Protein AF-A0ABD1CYA6-F1 (afdb_monomer)

Organism: Culex pipiens pipiens (NCBI:txid38569)

Solvent-accessible surface area (backbone atoms only — not comparable to full-atom values): 9537 Å² total; per-residue (Å²): 143,75,78,75,59,62,56,55,54,50,51,52,52,47,50,54,57,50,69,59,64,64,79,66,49,68,67,55,53,37,52,52,47,32,70,71,53,73,86,45,48,70,68,59,40,47,50,38,22,60,78,36,78,65,32,61,68,56,18,52,50,54,49,51,54,56,54,57,48,51,43,67,40,39,39,80,74,45,80,65,34,78,67,70,96,54,86,77,59,59,67,36,78,49,56,49,28,35,36,36,29,26,74,22,73,34,62,42,58,66,28,27,39,30,38,82,86,77,71,52,75,47,76,51,75,72,38,47,54,71,37,73,49,77,50,74,47,85,47,66,40,55,82,66,91,74,94,80,86,88,56,73,46,38,25,42,63,87,67,50,74,39,55,117

Radius of gyration: 26.65 Å; Cα contacts (8 Å, |Δi|>4): 246; chains: 1; bounding box: 43×35×91 Å

Nearest PDB structures (foldseek):
  6vhi-assembly1_A  TM=9.064E-01  e=5.332E-08  Homo sapiens
  7vqo-assembly1_A  TM=8.206E-01  e=7.414E-04  Thermochaetoides thermophila DSM 1495
  2m8x-assembly1_A  TM=6.040E-01  e=8.814E-03  Pyrococcus furiosus
  3idu-assembly2_B  TM=6.197E-01  e=2.460E-02  Pyrococcus furiosus
  3idu-assembly1_A  TM=6.151E-01  e=2.776E-02  Pyrococcus furiosus

Sequence (164 aa):
MEDNQMDSEMDTNFLNQFSSMVTTDKDDLIKQFQTIGENLNYSTATFFLDMSNWNLQTAVGCYFDFMVSRLPSMKFLNDLTVGKDEKVTPNTAFKLSWLLQNDGESVWHGTYLRNETDDRKYYLPSLSPNDTTIVTVDLISPPTNGPFVSKWSLYTATGSQFGG

pLDDT: mean 84.82, std 14.17, range [43.5, 96.75]

Secondary structure (DSSP, 8-state):
--SSSHHHHHHHHHHHHHHT-S---HHHHHHHHHHHSSS--HHHHHHHHHHTTT-HHHHHHHHHHHHHHTS---EEEEE--TTTTSPPPTT-EEEEEEEEE--SSSPB-S-EEEETTT--EEEPPPB-TT-EEEEEEEEE--SS-S-----EEEE-TTS-EE--

Foldseek 3Di:
DPPPPVVVVVVVVVVLVCVCPVPPPLVNLLVVLCVVLPNDDSVLSNVLCVVVVNDSVSSSVVSVVVVVLQPWAKDWDDWPFDQPPHDDAAFDKGKTKTKMFGQGQHWADQKWKAWPPPRDTHTDDTHHHGGIDMDMDIDTHHNDDDDDDIDMFMAGNVGHTYYD

InterPro domains:
  IPR009060 UBA-like superfamily [SSF46934] (24-65)
  IPR013783 Immunoglobulin-like fold [G3DSA:2.60.40.10] (67-164)
  IPR032350 Nbr1, FW domain [PF16158] (81-163)
  IPR032350 Nbr1, FW domain [cd14947] (72-163)
  IPR039517 C6orf106, UBA-like domain [cd14349] (25-65)

Structure (mmCIF, N/CA/C/O backbone):
data_AF-A0ABD1CYA6-F1
#
_entry.id   AF-A0ABD1CYA6-F1
#
loop_
_atom_site.group_PDB
_atom_site.id
_atom_site.type_symbol
_atom_site.label_atom_id
_atom_site.label_alt_id
_atom_site.label_comp_id
_atom_site.label_asym_id
_atom_site.label_entity_id
_atom_site.label_seq_id
_atom_site.pdbx_PDB_ins_code
_atom_site.Cartn_x
_atom_site.Cartn_y
_atom_site.Cartn_z
_atom_site.occupancy
_atom_site.B_iso_or_equiv
_atom_site.auth_seq_id
_atom_site.auth_comp_id
_atom_site.auth_asym_id
_atom_site.auth_atom_id
_atom_site.pdbx_PDB_model_num
ATOM 1 N N . MET A 1 1 ? -1.145 23.636 -58.593 1.00 43.50 1 MET A N 1
ATOM 2 C CA . MET A 1 1 ? -0.400 24.142 -57.418 1.00 43.50 1 MET A CA 1
ATOM 3 C C . MET A 1 1 ? -0.224 22.936 -56.510 1.00 43.50 1 MET A C 1
ATOM 5 O O . MET A 1 1 ? -1.005 22.781 -55.590 1.00 43.50 1 MET A O 1
ATOM 9 N N . GLU A 1 2 ? 0.688 22.023 -56.847 1.00 46.72 2 GLU A N 1
ATOM 10 C CA . GLU A 1 2 ? 0.770 20.694 -56.200 1.00 46.72 2 GLU A CA 1
ATOM 11 C C . GLU A 1 2 ? 2.210 20.223 -55.931 1.00 46.72 2 GLU A C 1
ATOM 13 O O . GLU A 1 2 ? 2.400 19.128 -55.421 1.00 46.72 2 GLU A O 1
ATOM 18 N N . ASP A 1 3 ? 3.224 21.061 -56.177 1.00 46.25 3 ASP A N 1
ATOM 19 C CA . ASP A 1 3 ? 4.635 20.661 -56.020 1.00 46.25 3 ASP A CA 1
ATOM 20 C C . ASP A 1 3 ? 5.243 20.966 -54.639 1.00 46.25 3 ASP A C 1
ATOM 22 O O . ASP A 1 3 ? 6.367 20.568 -54.368 1.00 46.25 3 ASP A O 1
ATOM 26 N N . ASN A 1 4 ? 4.521 21.636 -53.731 1.00 52.50 4 ASN A N 1
ATOM 27 C CA . ASN A 1 4 ? 5.091 22.095 -52.450 1.00 52.50 4 ASN A CA 1
ATOM 28 C C . ASN A 1 4 ? 4.737 21.222 -51.231 1.00 52.50 4 ASN A C 1
ATOM 30 O O . ASN A 1 4 ? 5.127 21.557 -50.116 1.00 52.50 4 ASN A O 1
ATOM 34 N N . GLN A 1 5 ? 3.965 20.145 -51.417 1.00 51.12 5 GLN A N 1
ATOM 35 C CA . GLN A 1 5 ? 3.500 19.286 -50.317 1.00 51.12 5 GLN A CA 1
ATOM 36 C C . GLN A 1 5 ? 4.315 17.985 -50.215 1.00 51.12 5 GLN A C 1
ATOM 38 O O . GLN A 1 5 ? 4.608 17.537 -49.107 1.00 51.12 5 GLN A O 1
ATOM 43 N N . MET A 1 6 ? 4.786 17.449 -51.349 1.00 51.69 6 MET A N 1
ATOM 44 C CA . MET A 1 6 ? 5.659 16.267 -51.367 1.00 51.69 6 MET A CA 1
ATOM 45 C C . MET A 1 6 ? 7.050 16.553 -50.788 1.00 51.69 6 MET A C 1
ATOM 47 O O . MET A 1 6 ? 7.592 15.697 -50.099 1.00 51.69 6 MET A O 1
ATOM 51 N N . ASP A 1 7 ? 7.592 17.757 -50.996 1.00 53.16 7 ASP A N 1
ATOM 52 C CA . ASP A 1 7 ? 8.918 18.143 -50.484 1.00 53.16 7 ASP A CA 1
ATOM 53 C C . ASP A 1 7 ? 8.926 18.205 -48.945 1.00 53.16 7 ASP A C 1
ATOM 55 O O . ASP A 1 7 ? 9.807 17.652 -48.294 1.00 53.16 7 ASP A O 1
ATOM 59 N N . SER A 1 8 ? 7.864 18.753 -48.337 1.00 56.53 8 SER A N 1
ATOM 60 C CA . SER A 1 8 ? 7.746 18.827 -46.874 1.00 56.53 8 SER A CA 1
ATOM 61 C C . SER A 1 8 ? 7.567 17.465 -46.196 1.00 56.53 8 SER A C 1
ATOM 63 O O . SER A 1 8 ? 8.094 17.241 -45.104 1.00 56.53 8 SER A O 1
ATOM 65 N N . GLU A 1 9 ? 6.848 16.532 -46.827 1.00 54.28 9 GLU A N 1
ATOM 66 C CA . GLU A 1 9 ? 6.674 15.171 -46.305 1.00 54.28 9 GLU A CA 1
ATOM 67 C C . GLU A 1 9 ? 7.952 14.340 -46.465 1.00 54.28 9 GLU A C 1
ATOM 69 O O . GLU A 1 9 ? 8.288 13.539 -45.587 1.00 54.28 9 GLU A O 1
ATOM 74 N N . MET A 1 10 ? 8.694 14.553 -47.554 1.00 56.41 10 MET A N 1
ATOM 75 C CA . MET A 1 10 ? 9.967 13.884 -47.802 1.00 56.41 10 MET A CA 1
ATOM 76 C C . MET A 1 10 ? 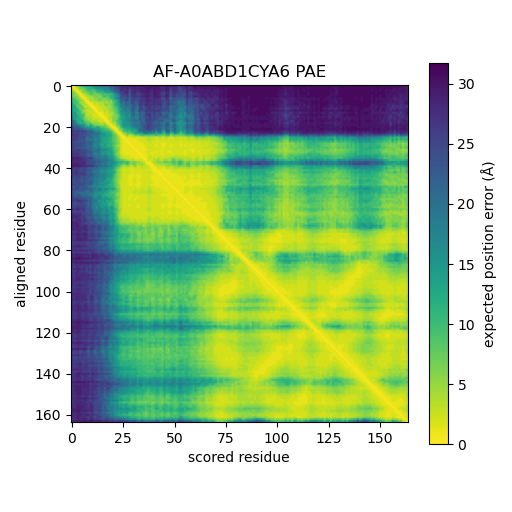11.044 14.388 -46.841 1.00 56.41 10 MET A C 1
ATOM 78 O O . MET A 1 10 ? 11.705 13.561 -46.218 1.00 56.41 10 MET A O 1
ATOM 82 N N . ASP A 1 11 ? 11.127 15.700 -46.608 1.00 57.41 11 ASP A N 1
ATOM 83 C CA . ASP A 1 11 ? 12.031 16.316 -45.631 1.00 57.41 11 ASP A CA 1
ATOM 84 C C . ASP A 1 11 ? 11.704 15.910 -44.192 1.00 57.41 11 ASP A C 1
ATOM 86 O O . ASP A 1 11 ? 12.610 15.636 -43.409 1.00 57.41 11 ASP A O 1
ATOM 90 N N . THR A 1 12 ? 10.421 15.790 -43.836 1.00 58.00 12 THR A N 1
ATOM 91 C CA . THR A 1 12 ? 10.014 15.320 -42.500 1.00 58.00 12 THR A CA 1
ATOM 92 C C . THR A 1 12 ? 10.372 13.844 -42.297 1.00 58.00 12 THR A C 1
ATOM 94 O O . THR A 1 12 ? 10.866 13.463 -41.236 1.00 58.00 12 THR A O 1
ATOM 97 N N . ASN A 1 13 ? 10.195 13.004 -43.321 1.00 59.50 13 ASN A N 1
ATOM 98 C CA . ASN A 1 13 ? 10.618 11.602 -43.288 1.00 59.50 13 ASN A CA 1
ATOM 99 C C . ASN A 1 13 ? 12.146 11.450 -43.276 1.00 59.50 13 ASN A C 1
ATOM 101 O O . ASN A 1 13 ? 12.663 10.579 -42.578 1.00 59.50 13 ASN A O 1
ATOM 105 N N . PHE A 1 14 ? 12.878 12.308 -43.988 1.00 55.47 14 PHE A N 1
ATOM 106 C CA . PHE A 1 14 ? 14.340 12.335 -43.977 1.00 55.47 14 PHE A CA 1
ATOM 107 C C . PHE A 1 14 ? 14.880 12.821 -42.631 1.00 55.47 14 PHE A C 1
ATOM 109 O O . PHE A 1 14 ? 15.777 12.201 -42.072 1.00 55.47 14 PHE A O 1
ATOM 116 N N . LEU A 1 15 ? 14.300 13.872 -42.050 1.00 60.06 15 LEU A N 1
ATOM 117 C CA . LEU A 1 15 ? 14.649 14.362 -40.716 1.00 60.06 15 LEU A CA 1
ATOM 118 C C . LEU A 1 15 ? 14.306 13.343 -39.624 1.00 60.06 15 LEU A C 1
ATOM 120 O O . LEU A 1 15 ? 15.064 13.231 -38.669 1.00 60.06 15 LEU A O 1
ATOM 124 N N . ASN A 1 16 ? 13.246 12.543 -39.785 1.00 58.78 16 ASN A N 1
ATOM 125 C CA . ASN A 1 16 ? 12.971 11.391 -38.918 1.00 58.78 16 ASN A CA 1
ATOM 126 C C . ASN A 1 16 ? 13.962 10.227 -39.129 1.00 58.78 16 ASN A C 1
ATOM 128 O O . ASN A 1 16 ? 14.289 9.520 -38.181 1.00 58.78 16 ASN A O 1
ATOM 132 N N . GLN A 1 17 ? 14.496 10.038 -40.340 1.00 53.97 17 GLN A N 1
ATOM 133 C CA . GLN A 1 17 ? 15.599 9.095 -40.585 1.00 53.97 17 GLN A CA 1
ATOM 134 C C . GLN A 1 17 ? 16.940 9.606 -40.028 1.00 53.97 17 GLN A C 1
ATOM 136 O O . GLN A 1 17 ? 17.768 8.818 -39.570 1.00 53.97 17 GLN A O 1
ATOM 141 N N . PHE A 1 18 ? 17.161 10.919 -40.006 1.00 45.25 18 PHE A N 1
ATOM 142 C CA . PHE A 1 18 ? 18.353 11.530 -39.417 1.00 45.25 18 PHE A CA 1
ATOM 143 C C . PHE A 1 18 ? 18.235 11.749 -37.903 1.00 45.25 18 PHE A C 1
ATOM 145 O O . PHE A 1 18 ? 19.254 11.741 -37.218 1.00 45.25 18 PHE A O 1
ATOM 152 N N . SER A 1 19 ? 17.029 11.838 -37.336 1.00 51.75 19 SER A N 1
ATOM 153 C CA . SER A 1 19 ? 16.829 11.777 -35.882 1.00 51.75 19 SER A CA 1
ATOM 154 C C . SER A 1 19 ? 17.149 10.383 -35.328 1.00 51.75 19 SER A C 1
ATOM 156 O O . SER A 1 19 ? 17.570 10.270 -34.179 1.00 51.75 19 SER A O 1
ATOM 158 N N . SER A 1 20 ? 17.094 9.341 -36.171 1.00 51.97 20 SER A N 1
ATOM 159 C CA . SER A 1 20 ? 17.695 8.027 -35.899 1.00 51.97 20 SER A CA 1
ATOM 160 C C . SER A 1 20 ? 19.210 7.927 -36.169 1.00 51.97 20 SER A C 1
ATOM 162 O O . SER A 1 20 ? 19.797 6.875 -35.929 1.00 51.97 20 SER A O 1
ATOM 164 N N . MET A 1 21 ? 19.874 9.006 -36.614 1.00 45.59 21 MET A N 1
ATOM 165 C CA . MET A 1 21 ? 21.336 9.094 -36.799 1.00 45.59 21 MET A CA 1
ATOM 166 C C . MET A 1 21 ? 22.057 9.801 -35.641 1.00 45.59 21 MET A C 1
ATOM 168 O O . MET A 1 21 ? 23.054 10.495 -35.823 1.00 45.59 21 MET A O 1
ATOM 172 N N . VAL A 1 22 ? 21.634 9.525 -34.414 1.00 53.59 22 VAL A N 1
ATOM 173 C CA . VAL A 1 22 ? 22.619 9.205 -33.382 1.00 53.59 22 VAL A CA 1
ATOM 174 C C . VAL A 1 22 ? 22.573 7.691 -33.297 1.00 53.59 22 VAL A C 1
ATOM 176 O O . VAL A 1 22 ? 21.666 7.138 -32.687 1.00 53.59 22 VAL A O 1
ATOM 179 N N . THR A 1 23 ? 23.494 6.998 -33.969 1.00 51.16 23 THR A N 1
ATOM 180 C CA . THR A 1 23 ? 23.618 5.540 -33.856 1.00 51.16 23 THR A CA 1
ATOM 181 C C . THR A 1 23 ? 24.181 5.202 -32.478 1.00 51.16 23 THR A C 1
ATOM 183 O O . THR A 1 23 ? 25.301 4.712 -32.347 1.00 51.16 23 THR A O 1
ATOM 186 N N . THR A 1 24 ? 23.448 5.524 -31.415 1.00 59.19 24 THR A N 1
ATOM 187 C CA . THR A 1 24 ? 23.585 4.746 -30.199 1.00 59.19 24 THR A CA 1
ATOM 188 C C . THR A 1 24 ? 23.033 3.387 -30.569 1.00 59.19 24 THR A C 1
ATOM 190 O O . THR A 1 24 ? 21.865 3.273 -30.945 1.00 59.19 24 THR A O 1
ATOM 193 N N . ASP A 1 25 ? 23.916 2.395 -30.589 1.00 81.88 25 ASP A N 1
ATOM 194 C CA . ASP A 1 25 ? 23.535 1.022 -30.859 1.00 81.88 25 ASP A CA 1
ATOM 195 C C . ASP A 1 25 ? 22.314 0.696 -29.989 1.00 81.88 25 ASP A C 1
ATOM 197 O O . ASP A 1 25 ? 22.293 0.979 -28.786 1.00 81.88 25 ASP A O 1
ATOM 201 N N . LYS A 1 26 ? 21.258 0.175 -30.614 1.00 86.69 26 LYS A N 1
ATOM 202 C CA . LYS A 1 26 ? 20.037 -0.223 -29.915 1.00 86.69 26 LYS A CA 1
ATOM 203 C C . LYS A 1 26 ? 20.370 -1.180 -28.771 1.00 86.69 26 LYS A C 1
ATOM 205 O O . LYS A 1 26 ? 19.802 -1.057 -27.688 1.00 86.69 26 LYS A O 1
ATOM 210 N N . ASP A 1 27 ? 21.355 -2.050 -28.972 1.00 88.12 27 ASP A N 1
ATOM 211 C CA . ASP A 1 27 ? 21.866 -2.937 -27.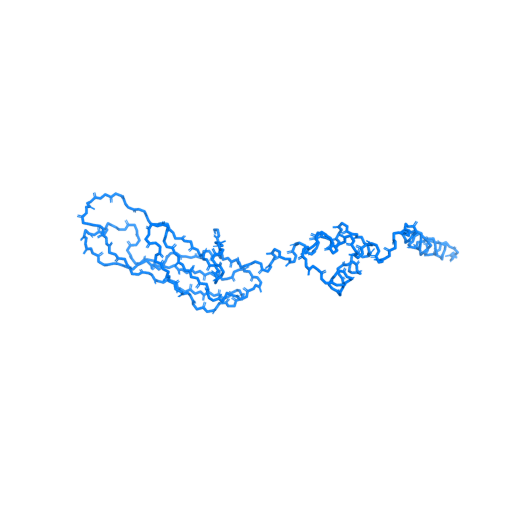938 1.00 88.12 27 ASP A CA 1
ATOM 212 C C . ASP A 1 27 ? 22.592 -2.175 -26.822 1.00 88.12 27 ASP A C 1
ATOM 214 O O . ASP A 1 27 ? 22.496 -2.560 -25.658 1.00 88.12 27 ASP A O 1
ATOM 218 N N . ASP A 1 28 ? 23.272 -1.068 -27.120 1.00 89.81 28 ASP A N 1
ATOM 219 C CA . ASP A 1 28 ? 23.899 -0.226 -26.097 1.00 89.81 28 ASP A CA 1
ATOM 220 C C . ASP A 1 28 ? 22.874 0.585 -25.295 1.00 89.81 28 ASP A C 1
ATOM 222 O O . ASP A 1 28 ? 23.039 0.730 -24.083 1.00 89.81 28 ASP A O 1
ATOM 226 N N . LEU A 1 29 ? 21.790 1.058 -25.918 1.00 91.06 29 LEU A N 1
ATOM 227 C CA . LEU A 1 29 ? 20.664 1.677 -25.206 1.00 91.06 29 LEU A CA 1
ATOM 228 C C . LEU A 1 29 ? 19.982 0.676 -24.272 1.00 91.06 29 LEU A C 1
ATOM 230 O O . LEU A 1 29 ? 19.702 1.001 -23.118 1.00 91.06 29 LEU A O 1
ATOM 234 N N . ILE A 1 30 ? 19.765 -0.554 -24.743 1.00 92.38 30 ILE A N 1
ATOM 2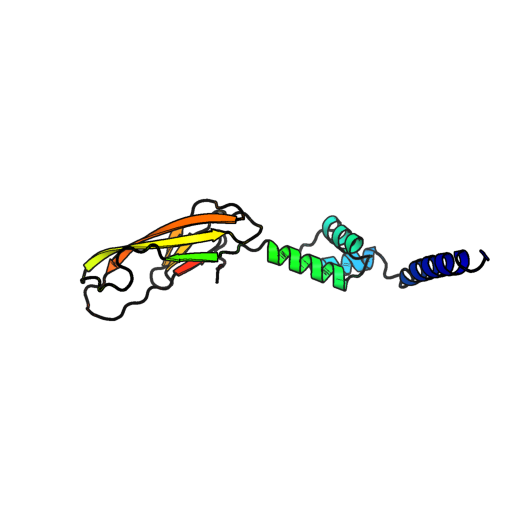35 C CA . ILE A 1 30 ? 19.202 -1.630 -23.926 1.00 92.38 30 ILE A CA 1
ATOM 236 C C . ILE A 1 30 ? 20.122 -1.922 -22.738 1.00 92.38 30 ILE A C 1
ATOM 238 O O . ILE A 1 30 ? 19.651 -1.904 -21.604 1.00 92.38 30 ILE A O 1
ATOM 242 N N . LYS A 1 31 ? 21.432 -2.105 -22.950 1.00 90.88 31 LYS A N 1
ATOM 243 C CA . LYS A 1 31 ? 22.393 -2.338 -21.853 1.00 90.88 31 LYS A CA 1
ATOM 244 C C . LYS A 1 31 ? 22.402 -1.197 -20.837 1.00 90.88 31 LYS A C 1
ATOM 246 O O . LYS A 1 31 ? 22.419 -1.455 -19.631 1.00 90.88 31 LYS A O 1
ATOM 251 N N . GLN A 1 32 ? 22.384 0.055 -21.297 1.00 91.12 32 GLN A N 1
ATOM 252 C CA . GLN A 1 32 ? 22.316 1.219 -20.411 1.00 91.12 32 GLN A CA 1
ATOM 253 C C . GLN A 1 32 ? 21.032 1.207 -19.585 1.00 91.12 32 GLN A C 1
ATOM 255 O O . GLN A 1 32 ? 21.083 1.355 -18.367 1.00 91.12 32 GLN A O 1
ATOM 260 N N . PHE A 1 33 ? 19.891 0.944 -20.216 1.00 93.38 33 PHE A N 1
ATOM 261 C CA . PHE A 1 33 ? 18.622 0.855 -19.510 1.00 93.38 33 PHE A CA 1
ATOM 262 C C . PHE A 1 33 ? 18.616 -0.285 -18.485 1.00 93.38 33 PHE A C 1
ATOM 264 O O . PHE A 1 33 ? 18.237 -0.089 -17.334 1.00 93.38 33 PHE A O 1
ATOM 271 N N . GLN A 1 34 ? 19.107 -1.466 -18.858 1.00 92.44 34 GLN A N 1
ATOM 272 C CA . GLN A 1 34 ? 19.202 -2.607 -17.949 1.00 92.44 34 GLN A CA 1
ATOM 273 C C . GLN A 1 34 ? 20.119 -2.338 -16.752 1.00 92.44 34 GLN A C 1
ATOM 275 O O . GLN A 1 34 ? 19.851 -2.831 -15.659 1.00 92.44 34 GLN A O 1
ATOM 280 N N . THR A 1 35 ? 21.164 -1.527 -16.947 1.00 89.31 35 THR A N 1
ATOM 281 C CA . THR A 1 35 ? 22.050 -1.072 -15.866 1.00 89.31 35 THR A CA 1
ATOM 282 C C . THR A 1 35 ? 21.318 -0.147 -14.889 1.00 89.31 35 THR A C 1
ATOM 284 O O . THR A 1 35 ? 21.577 -0.201 -13.692 1.00 89.31 35 THR A O 1
ATOM 287 N N . ILE A 1 36 ? 20.385 0.677 -15.378 1.00 88.31 36 ILE A N 1
ATOM 288 C CA . ILE A 1 36 ? 19.602 1.618 -14.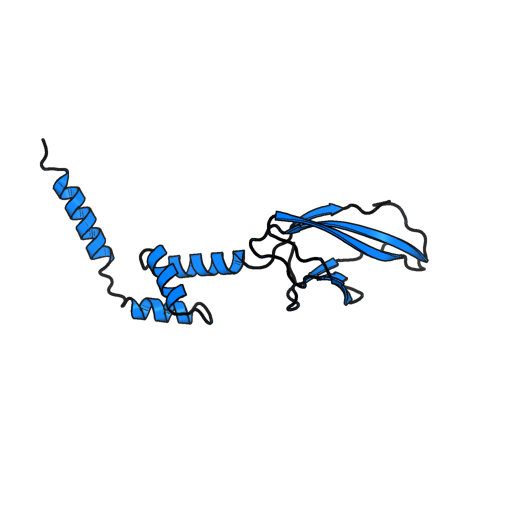561 1.00 88.31 36 ILE A CA 1
ATOM 289 C C . ILE A 1 36 ? 18.422 0.927 -13.854 1.00 88.31 36 ILE A C 1
ATOM 291 O O . ILE A 1 36 ? 18.120 1.241 -12.708 1.00 88.31 36 ILE A O 1
ATOM 295 N N . GLY A 1 37 ? 17.729 0.003 -14.524 1.00 80.62 37 GLY A N 1
ATOM 296 C CA . GLY A 1 37 ? 16.424 -0.517 -14.099 1.00 80.62 37 GLY A CA 1
ATOM 297 C C . GLY A 1 37 ? 16.423 -1.698 -13.118 1.00 80.62 37 GLY A C 1
ATOM 298 O O . GLY A 1 37 ? 15.382 -2.340 -13.023 1.00 80.62 37 GLY A O 1
ATOM 299 N N . GLU A 1 38 ? 17.551 -2.011 -12.462 1.00 73.19 38 GLU A N 1
ATOM 300 C CA . GLU A 1 38 ? 17.764 -3.106 -11.483 1.00 73.19 38 GLU A CA 1
ATOM 301 C C . GLU A 1 38 ? 16.944 -4.396 -11.739 1.00 73.19 38 GLU A C 1
ATOM 303 O O . GLU A 1 38 ? 15.813 -4.546 -11.285 1.00 73.19 38 GLU A O 1
ATOM 308 N N . ASN A 1 39 ? 17.546 -5.395 -12.403 1.00 72.56 39 ASN A N 1
ATOM 309 C CA . ASN A 1 39 ? 16.899 -6.649 -12.860 1.00 72.56 39 ASN A CA 1
ATOM 310 C C . ASN A 1 39 ? 15.911 -6.490 -14.032 1.00 72.56 39 ASN A C 1
ATOM 312 O O . ASN A 1 39 ? 15.102 -7.382 -14.305 1.00 72.56 39 ASN A O 1
ATOM 316 N N . LEU A 1 40 ? 16.009 -5.390 -14.778 1.00 88.12 40 LEU A N 1
ATOM 317 C CA . LEU A 1 40 ? 15.262 -5.194 -16.014 1.00 88.12 40 LEU A CA 1
ATOM 318 C C . LEU A 1 40 ? 15.714 -6.194 -17.096 1.00 88.12 40 LEU A C 1
ATOM 320 O O . LEU A 1 40 ? 16.867 -6.210 -17.536 1.00 88.12 40 LEU A O 1
ATOM 324 N N . ASN A 1 41 ? 14.795 -7.043 -17.552 1.00 92.62 41 ASN A N 1
ATOM 325 C CA . ASN A 1 41 ? 15.076 -8.010 -18.612 1.00 92.62 41 ASN A CA 1
ATOM 326 C C . ASN A 1 41 ? 15.076 -7.348 -20.006 1.00 92.62 41 ASN A C 1
ATOM 328 O O . ASN A 1 41 ? 14.505 -6.274 -20.203 1.00 92.62 41 ASN A O 1
ATOM 332 N N . TYR A 1 42 ? 15.687 -8.027 -20.983 1.00 92.88 42 TYR A N 1
ATOM 333 C CA . TYR A 1 42 ? 15.847 -7.517 -22.351 1.00 92.88 42 TYR A CA 1
ATOM 334 C C . TYR A 1 42 ? 14.506 -7.165 -23.008 1.00 92.88 42 TYR A C 1
ATOM 336 O O . TYR A 1 42 ? 14.379 -6.111 -23.627 1.00 92.88 42 TYR A O 1
ATOM 344 N N . SER A 1 43 ? 13.486 -8.014 -22.844 1.00 93.94 43 SER A N 1
ATOM 345 C CA . SER A 1 43 ? 12.164 -7.783 -23.436 1.00 93.94 43 SER A CA 1
ATOM 346 C C . SER A 1 43 ? 11.478 -6.536 -22.881 1.00 93.94 43 SER A C 1
ATOM 348 O O . SER A 1 43 ? 10.931 -5.755 -23.651 1.00 93.94 43 SER A O 1
ATOM 350 N N . THR A 1 44 ? 11.538 -6.308 -21.569 1.00 93.12 44 THR A N 1
ATOM 351 C CA . THR A 1 44 ? 10.945 -5.128 -20.933 1.00 93.12 44 THR A CA 1
ATOM 352 C C . THR A 1 44 ? 11.723 -3.866 -21.305 1.00 93.12 44 THR A C 1
ATOM 354 O O . THR A 1 44 ? 11.102 -2.878 -21.683 1.00 93.12 44 THR A O 1
ATOM 357 N N . ALA A 1 45 ? 13.062 -3.902 -21.297 1.00 93.81 45 ALA A N 1
ATOM 358 C CA . ALA A 1 45 ? 13.888 -2.780 -21.753 1.00 93.81 45 ALA A CA 1
ATOM 359 C C . ALA A 1 45 ? 13.574 -2.390 -23.206 1.00 93.81 45 ALA A C 1
ATOM 361 O O . ALA A 1 45 ? 13.331 -1.221 -23.498 1.00 93.81 45 ALA A O 1
ATOM 362 N N . THR A 1 46 ? 13.519 -3.382 -24.099 1.00 94.69 46 THR A N 1
ATOM 363 C CA . THR A 1 46 ? 13.212 -3.171 -25.519 1.00 94.69 46 THR A CA 1
ATOM 364 C C . THR A 1 46 ? 11.808 -2.605 -25.700 1.00 94.69 46 THR A C 1
ATOM 366 O O . THR A 1 46 ? 11.637 -1.657 -26.453 1.00 94.69 46 THR A O 1
ATOM 369 N N . PHE A 1 47 ? 10.816 -3.130 -24.977 1.00 94.94 47 PHE A N 1
ATOM 370 C CA . PHE A 1 47 ? 9.432 -2.660 -25.036 1.00 94.94 47 PHE A CA 1
ATOM 371 C C . PHE A 1 47 ? 9.297 -1.174 -24.677 1.00 94.94 47 PHE A C 1
ATOM 373 O O . PHE A 1 47 ? 8.715 -0.407 -25.441 1.00 94.94 47 PHE A O 1
ATOM 380 N N . PHE A 1 48 ? 9.868 -0.746 -23.547 1.00 94.44 48 PHE A N 1
ATOM 381 C CA . PHE A 1 48 ? 9.791 0.656 -23.125 1.00 94.44 48 PHE A CA 1
ATOM 382 C C . PHE A 1 48 ? 10.610 1.585 -24.031 1.00 94.44 48 PHE A C 1
ATOM 384 O O . PHE A 1 48 ? 10.189 2.718 -24.268 1.00 94.44 48 PHE A O 1
ATOM 391 N N . LEU A 1 49 ? 11.747 1.121 -24.566 1.00 93.94 49 LEU A N 1
ATOM 392 C CA . LEU A 1 49 ? 12.517 1.869 -25.565 1.00 93.94 49 LEU A CA 1
ATOM 393 C C . LEU A 1 49 ? 11.729 2.031 -26.863 1.00 93.94 49 LEU A C 1
ATOM 395 O O . LEU A 1 49 ? 11.662 3.140 -27.379 1.00 93.94 49 LEU A O 1
ATOM 399 N N . ASP A 1 50 ? 11.087 0.976 -27.355 1.00 94.56 50 ASP A N 1
ATOM 400 C CA . ASP A 1 50 ? 10.283 1.018 -28.575 1.00 94.56 50 ASP A CA 1
ATOM 401 C C . ASP A 1 50 ? 9.091 1.977 -28.436 1.00 94.56 50 ASP A C 1
ATOM 403 O O . ASP A 1 50 ? 8.914 2.862 -29.272 1.00 94.56 50 ASP A O 1
ATOM 407 N N . MET A 1 51 ? 8.365 1.910 -27.311 1.00 92.56 51 MET A N 1
ATOM 408 C CA . MET A 1 51 ? 7.289 2.860 -26.982 1.00 92.56 51 MET A CA 1
ATOM 409 C C . MET A 1 51 ? 7.762 4.315 -26.871 1.00 92.56 51 MET A C 1
ATOM 411 O O . MET A 1 51 ? 6.969 5.237 -27.049 1.00 92.56 51 MET A O 1
ATOM 415 N N . SER A 1 52 ? 9.040 4.523 -26.556 1.00 92.75 52 SER A N 1
ATOM 416 C CA . SER A 1 52 ? 9.637 5.844 -26.342 1.00 92.75 52 SER A CA 1
ATOM 417 C C . SER A 1 52 ? 10.425 6.343 -27.554 1.00 92.75 52 SER A C 1
ATOM 419 O O . SER A 1 52 ? 11.280 7.216 -27.406 1.00 92.75 52 SER A O 1
ATOM 421 N N . ASN A 1 53 ? 10.198 5.777 -28.745 1.00 91.81 53 ASN A N 1
ATOM 422 C CA . ASN A 1 53 ? 10.962 6.073 -29.963 1.00 91.81 53 ASN A CA 1
ATOM 423 C C . ASN A 1 53 ? 12.485 5.970 -29.748 1.00 91.81 53 ASN A C 1
ATOM 425 O O . ASN A 1 53 ? 13.255 6.798 -30.230 1.00 91.81 53 ASN A O 1
ATOM 429 N N . TRP A 1 54 ? 12.916 4.964 -28.988 1.00 91.31 54 TRP A N 1
ATOM 430 C CA . TRP A 1 54 ? 14.306 4.701 -28.609 1.00 91.31 54 TRP A CA 1
ATOM 431 C C . TRP A 1 54 ? 14.985 5.835 -27.820 1.00 91.31 54 TRP A C 1
ATOM 433 O O . TRP A 1 54 ? 16.209 5.876 -27.705 1.00 91.31 54 TRP A O 1
ATOM 443 N N . ASN A 1 55 ? 14.205 6.724 -27.200 1.00 89.94 55 ASN A N 1
ATOM 444 C CA . ASN A 1 55 ? 14.713 7.699 -26.244 1.00 89.94 55 ASN A CA 1
ATOM 445 C C . ASN A 1 55 ? 14.905 7.046 -24.865 1.00 89.94 55 ASN A C 1
ATOM 447 O O . ASN A 1 55 ? 13.933 6.715 -24.183 1.00 89.94 55 ASN A O 1
ATOM 451 N N . LEU A 1 56 ? 16.164 6.892 -24.437 1.00 88.69 56 LEU A N 1
ATOM 452 C CA . LEU A 1 56 ? 16.501 6.257 -23.159 1.00 88.69 56 LEU A CA 1
ATOM 453 C C . LEU A 1 56 ? 15.903 6.987 -21.952 1.00 88.69 56 LEU A C 1
ATOM 455 O O . LEU A 1 56 ? 15.388 6.341 -21.048 1.00 88.69 56 LEU A O 1
ATOM 459 N N . GLN A 1 57 ? 15.956 8.319 -21.925 1.00 88.56 57 GLN A N 1
ATOM 460 C CA . GLN A 1 57 ? 15.465 9.096 -20.787 1.00 88.56 57 GLN A CA 1
ATOM 461 C C . GLN A 1 57 ? 13.950 8.938 -20.622 1.00 88.56 57 GLN A C 1
ATOM 463 O O . GLN A 1 57 ? 13.475 8.711 -19.510 1.00 88.56 57 GLN A O 1
ATOM 468 N N . THR A 1 58 ? 13.202 9.019 -21.723 1.00 90.56 58 THR A N 1
ATOM 469 C CA . THR A 1 58 ? 11.752 8.797 -21.726 1.00 90.56 58 THR A CA 1
ATOM 470 C C . THR A 1 58 ? 11.420 7.366 -21.312 1.00 90.56 58 THR A C 1
ATOM 472 O O . THR A 1 58 ? 10.587 7.177 -20.432 1.00 90.56 58 THR A O 1
ATOM 475 N N . ALA A 1 59 ? 12.123 6.370 -21.859 1.00 91.75 59 ALA A N 1
ATOM 476 C CA . ALA A 1 59 ? 11.899 4.965 -21.528 1.00 91.75 59 ALA A CA 1
ATOM 477 C C . ALA A 1 59 ? 12.147 4.670 -20.043 1.00 91.75 59 ALA A C 1
ATOM 479 O O . ALA A 1 59 ? 11.330 4.017 -19.393 1.00 91.75 59 ALA A O 1
ATOM 480 N N . VAL A 1 60 ? 13.246 5.196 -19.495 1.00 90.19 60 VAL A N 1
ATOM 481 C CA . VAL A 1 60 ? 13.594 5.084 -18.074 1.00 90.19 60 VAL A CA 1
ATOM 482 C C . VAL A 1 60 ? 12.535 5.752 -17.199 1.00 90.19 60 VAL A C 1
ATOM 484 O O . VAL A 1 60 ? 12.089 5.142 -16.230 1.00 90.19 60 VAL A O 1
ATOM 487 N N . GLY A 1 61 ? 12.098 6.965 -17.554 1.00 90.00 61 GLY A N 1
ATOM 488 C CA . GLY A 1 61 ? 11.026 7.670 -16.848 1.00 90.00 61 GLY A CA 1
ATOM 489 C C . GLY A 1 61 ? 9.733 6.855 -16.813 1.00 90.00 61 GLY A C 1
ATOM 490 O O . GLY A 1 61 ? 9.245 6.529 -15.736 1.00 90.00 61 GLY A O 1
ATOM 491 N N . CYS A 1 62 ? 9.248 6.417 -17.978 1.00 91.06 62 CYS A N 1
ATOM 492 C CA . CYS A 1 62 ? 8.035 5.607 -18.081 1.00 91.06 62 CYS A CA 1
ATOM 493 C C . CYS A 1 62 ? 8.133 4.278 -17.317 1.00 91.06 62 CYS A C 1
ATOM 495 O O . CYS A 1 62 ? 7.148 3.839 -16.728 1.00 91.06 62 CYS A O 1
ATOM 497 N N . TYR A 1 63 ? 9.302 3.632 -17.306 1.00 91.62 63 TYR A N 1
ATOM 498 C CA . TYR A 1 63 ? 9.507 2.409 -16.531 1.00 91.62 63 TYR A CA 1
ATOM 499 C C . TYR A 1 63 ? 9.417 2.656 -15.028 1.00 91.62 63 TYR A C 1
ATOM 501 O O . TYR A 1 63 ? 8.749 1.892 -14.335 1.00 91.62 63 TYR A O 1
ATOM 509 N N . PHE A 1 64 ? 10.053 3.712 -14.516 1.00 89.69 64 PHE A N 1
ATOM 510 C CA . PHE A 1 64 ? 9.959 4.035 -13.095 1.00 89.69 64 PHE A CA 1
ATOM 511 C C . PHE A 1 64 ? 8.547 4.464 -12.699 1.00 89.69 64 PHE A C 1
ATOM 513 O O . PHE A 1 64 ? 8.059 3.991 -11.675 1.00 89.69 64 PHE A O 1
ATOM 520 N N . ASP A 1 65 ? 7.857 5.250 -13.526 1.00 87.44 65 ASP A N 1
ATOM 521 C CA . ASP A 1 65 ? 6.450 5.604 -13.303 1.00 87.44 65 ASP A CA 1
ATOM 522 C C . ASP A 1 65 ? 5.570 4.344 -13.232 1.00 87.44 65 ASP A C 1
ATOM 524 O O . ASP A 1 65 ? 4.769 4.188 -12.309 1.00 87.44 65 ASP A O 1
ATOM 528 N N . PHE A 1 66 ? 5.787 3.391 -14.143 1.00 85.19 66 PHE A N 1
ATOM 529 C CA . PHE A 1 66 ? 5.114 2.091 -14.136 1.00 85.19 66 PHE A CA 1
ATOM 530 C C . PHE A 1 66 ? 5.484 1.219 -12.925 1.00 85.19 66 PHE A C 1
ATOM 532 O O . PHE A 1 66 ? 4.654 0.478 -12.409 1.00 85.19 66 PHE A O 1
ATOM 539 N N . MET A 1 67 ? 6.725 1.263 -12.438 1.00 83.31 67 MET A N 1
ATOM 540 C CA . MET A 1 67 ? 7.106 0.545 -11.215 1.00 83.31 67 MET A CA 1
ATOM 541 C C . MET A 1 67 ? 6.442 1.156 -9.978 1.00 83.31 67 MET A C 1
ATOM 543 O O . MET A 1 67 ? 5.973 0.421 -9.109 1.00 83.31 67 MET A O 1
ATOM 547 N N . VAL A 1 68 ? 6.367 2.487 -9.911 1.00 78.50 68 VAL A N 1
ATOM 548 C CA . VAL A 1 68 ? 5.730 3.216 -8.810 1.00 78.50 68 VAL A CA 1
ATOM 549 C C . VAL A 1 68 ? 4.222 2.972 -8.787 1.00 78.50 68 VAL A C 1
ATOM 551 O O . VAL A 1 68 ? 3.688 2.726 -7.708 1.00 78.50 68 VAL A O 1
ATOM 554 N N . SER A 1 69 ? 3.539 2.948 -9.938 1.00 76.81 69 SER A N 1
ATOM 555 C CA . SER A 1 69 ? 2.088 2.684 -10.002 1.00 76.81 69 SER A CA 1
ATOM 556 C C . SER A 1 69 ? 1.702 1.298 -9.470 1.00 76.81 69 SER A C 1
ATOM 558 O O . SER A 1 69 ? 0.587 1.083 -8.989 1.00 76.81 69 SER A O 1
ATOM 560 N N . ARG A 1 70 ? 2.651 0.357 -9.498 1.00 78.94 70 ARG A N 1
ATOM 561 C CA . ARG A 1 70 ? 2.483 -1.007 -8.988 1.00 78.94 70 ARG A CA 1
ATOM 562 C C . ARG A 1 70 ? 2.745 -1.146 -7.498 1.00 78.94 70 ARG A C 1
ATOM 564 O O . ARG A 1 70 ? 2.427 -2.208 -6.947 1.00 78.94 70 ARG A O 1
ATOM 571 N N . LEU A 1 71 ? 3.305 -0.130 -6.843 1.00 85.62 71 LEU A N 1
ATOM 572 C CA . LEU A 1 71 ? 3.378 -0.123 -5.390 1.00 85.62 71 LEU A CA 1
ATOM 573 C C . LEU A 1 71 ? 1.952 -0.118 -4.821 1.00 85.62 71 LEU A C 1
ATOM 575 O O . LEU A 1 71 ? 1.054 0.516 -5.376 1.00 85.62 71 LEU A O 1
ATOM 579 N N . PRO A 1 72 ? 1.705 -0.850 -3.728 1.00 89.44 72 PRO A N 1
ATOM 580 C CA . PRO A 1 72 ? 0.399 -0.831 -3.099 1.00 89.44 72 PRO A CA 1
ATOM 581 C C . PRO A 1 72 ? 0.101 0.580 -2.591 1.00 89.44 72 PRO A C 1
ATOM 583 O O . PRO A 1 72 ? 0.929 1.200 -1.924 1.00 89.44 72 PRO A O 1
ATOM 586 N N . SER A 1 73 ? -1.098 1.064 -2.898 1.00 91.94 73 SER A N 1
ATOM 587 C CA . SER A 1 73 ? -1.613 2.351 -2.434 1.00 91.94 73 SER A CA 1
ATOM 588 C C . SER A 1 73 ? -2.891 2.139 -1.637 1.00 91.94 73 SER A C 1
ATOM 590 O O . SER A 1 73 ? -3.565 1.120 -1.803 1.00 91.94 73 SER A O 1
ATOM 592 N N . MET A 1 74 ? -3.185 3.069 -0.732 1.00 93.88 74 MET A N 1
ATOM 593 C CA . MET A 1 74 ? -4.408 3.083 0.058 1.00 93.88 74 MET A CA 1
ATOM 594 C C . MET A 1 74 ? -4.928 4.502 0.219 1.00 93.88 74 MET A C 1
ATOM 596 O O . MET A 1 74 ? -4.156 5.416 0.505 1.00 93.88 74 MET A O 1
ATOM 600 N N . LYS A 1 75 ? -6.256 4.626 0.167 1.00 94.19 75 LYS A N 1
ATOM 601 C CA . LYS A 1 75 ? -6.992 5.836 0.511 1.00 94.19 75 LYS A CA 1
ATOM 602 C C . LYS A 1 75 ? -7.886 5.623 1.726 1.00 94.19 75 LYS A C 1
ATOM 604 O O . LYS A 1 75 ? -8.740 4.732 1.749 1.00 94.19 75 LYS A O 1
ATOM 609 N N . PHE A 1 76 ? -7.737 6.497 2.717 1.00 95.00 76 PHE A N 1
ATOM 610 C CA . PHE A 1 76 ? -8.658 6.589 3.843 1.00 95.00 76 PHE A CA 1
ATOM 611 C C . PHE A 1 76 ? -9.952 7.285 3.405 1.00 95.00 76 PHE A C 1
ATOM 613 O O . PHE A 1 76 ? -9.921 8.429 2.947 1.00 95.00 76 PHE A O 1
ATOM 620 N N . LEU A 1 77 ? -11.095 6.604 3.535 1.00 95.50 77 LEU A N 1
ATOM 621 C CA . LEU A 1 77 ? -12.389 7.158 3.133 1.00 95.50 77 LEU A CA 1
ATOM 622 C C . LEU A 1 77 ? -13.180 7.717 4.310 1.00 95.50 77 LEU A C 1
ATOM 624 O O . LEU A 1 77 ? -13.715 8.819 4.213 1.00 95.50 77 LEU A O 1
ATOM 628 N N . ASN A 1 78 ? -13.310 6.951 5.396 1.00 94.81 78 ASN A N 1
ATOM 629 C CA . ASN A 1 78 ? -14.110 7.380 6.537 1.00 94.81 78 ASN A CA 1
ATOM 630 C C . ASN A 1 78 ? -13.709 6.695 7.847 1.00 94.81 78 ASN A C 1
ATOM 632 O O . ASN A 1 78 ? -13.252 5.551 7.865 1.00 94.81 78 ASN A O 1
ATOM 636 N N . ASP A 1 79 ? -13.975 7.384 8.952 1.00 94.19 79 ASP A N 1
ATOM 637 C CA . ASP A 1 79 ? -13.943 6.820 10.294 1.00 94.19 79 ASP A CA 1
ATOM 638 C C . ASP A 1 79 ? -15.350 6.355 10.674 1.00 94.19 79 ASP A C 1
ATOM 640 O O . ASP A 1 79 ? -16.280 7.155 10.762 1.00 94.19 79 ASP A O 1
ATOM 644 N N . LEU A 1 80 ? -15.503 5.050 10.869 1.00 94.12 80 LEU A N 1
ATOM 645 C CA . LEU A 1 80 ? -16.753 4.388 11.236 1.00 94.12 80 LEU A CA 1
ATOM 646 C C . LEU A 1 80 ? -16.791 4.017 12.727 1.00 94.12 80 LEU A C 1
ATOM 648 O O . LEU A 1 80 ? -17.632 3.222 13.147 1.00 94.12 80 LEU A O 1
ATOM 652 N N . THR A 1 81 ? -15.869 4.551 13.531 1.00 92.44 81 THR A N 1
ATOM 653 C CA . THR A 1 81 ? -15.819 4.314 14.975 1.00 92.44 81 THR A CA 1
ATOM 654 C C . THR A 1 81 ? -17.090 4.831 15.648 1.00 92.44 81 THR A C 1
ATOM 656 O O . THR A 1 81 ? -17.416 6.017 15.592 1.00 92.44 81 THR A O 1
ATOM 659 N N . VAL A 1 82 ? -17.811 3.931 16.317 1.00 84.75 82 VAL A N 1
ATOM 660 C CA . VAL A 1 82 ? -18.990 4.286 17.117 1.00 84.75 82 VAL A CA 1
ATOM 661 C C . VAL A 1 82 ? -18.531 5.037 18.368 1.00 84.75 82 VAL A C 1
ATOM 663 O O . VAL A 1 82 ? -17.636 4.566 19.065 1.00 84.75 82 VAL A O 1
ATOM 666 N N . GLY A 1 83 ? -19.142 6.191 18.654 1.00 80.06 83 GLY A N 1
ATOM 667 C CA . GLY A 1 83 ? -18.741 7.040 19.784 1.00 80.06 83 GLY A CA 1
ATOM 668 C C . GLY A 1 83 ? -17.438 7.807 19.537 1.00 80.06 83 GLY A C 1
ATOM 669 O O . GLY A 1 83 ? -16.698 8.103 20.473 1.00 80.06 83 GLY A O 1
ATOM 670 N N . LYS A 1 84 ? -17.115 8.106 18.272 1.00 78.38 84 LYS A N 1
ATOM 671 C CA . LYS A 1 84 ? -15.986 8.975 17.927 1.00 78.38 84 LYS A CA 1
ATOM 672 C C . LYS A 1 84 ? -16.083 10.303 18.691 1.00 78.38 84 LYS A C 1
ATOM 674 O O . LYS A 1 84 ? -17.156 10.890 18.776 1.00 78.38 84 LYS A O 1
ATOM 679 N N . ASP A 1 85 ? -14.953 10.746 19.239 1.00 79.19 85 ASP A N 1
ATOM 680 C CA . ASP A 1 85 ? -14.811 11.944 20.083 1.00 79.19 85 ASP A CA 1
ATOM 681 C C . ASP A 1 85 ? -15.502 11.872 21.461 1.00 79.19 85 ASP A C 1
ATOM 683 O O . ASP A 1 85 ? -15.437 12.824 22.246 1.00 79.19 85 ASP A O 1
ATOM 687 N N . GLU A 1 86 ? -16.100 10.732 21.820 1.00 83.50 86 GLU A N 1
ATOM 688 C CA . GLU A 1 86 ? -16.607 10.499 23.168 1.00 83.50 86 GLU A CA 1
ATOM 689 C C . GLU A 1 86 ? -15.492 10.050 24.119 1.00 83.50 86 GLU A C 1
ATOM 691 O O . GLU A 1 86 ? -14.512 9.395 23.753 1.00 83.50 86 GLU A O 1
ATOM 696 N N . LYS A 1 87 ? -15.646 10.398 25.399 1.00 84.88 87 LYS A N 1
ATOM 697 C CA . LYS A 1 87 ? -14.731 9.928 26.438 1.00 84.88 87 LYS A CA 1
ATOM 698 C C . LYS A 1 87 ? -15.003 8.457 26.713 1.00 84.88 87 LYS A C 1
ATOM 700 O O . LYS A 1 87 ? -16.060 8.107 27.231 1.00 84.88 87 LYS A O 1
ATOM 705 N N . VAL A 1 88 ? -14.012 7.618 26.447 1.00 87.06 88 VAL A N 1
ATOM 706 C CA . VAL A 1 88 ? -14.051 6.206 26.826 1.00 87.06 88 VAL A CA 1
ATOM 707 C C . VAL A 1 88 ? -13.685 6.078 28.305 1.00 87.06 88 VAL A C 1
ATOM 709 O O . VAL A 1 88 ? -12.674 6.618 28.757 1.00 87.06 88 VAL A O 1
ATOM 712 N N . THR A 1 89 ? -14.507 5.372 29.080 1.00 91.00 89 THR A N 1
ATOM 713 C CA . THR A 1 89 ? -14.221 5.068 30.489 1.00 91.00 89 THR A CA 1
ATOM 714 C C . THR A 1 89 ? -12.975 4.186 30.616 1.00 91.00 89 THR A C 1
ATOM 716 O O . THR A 1 89 ? -12.714 3.404 29.705 1.00 91.00 89 THR A O 1
ATOM 719 N N . PRO A 1 90 ? -12.191 4.256 31.708 1.00 92.81 90 PRO A N 1
ATOM 720 C CA . PRO A 1 90 ? -11.030 3.381 31.901 1.00 92.81 90 PRO A CA 1
ATOM 721 C C . PRO A 1 90 ? -11.367 1.884 31.844 1.00 92.81 90 PRO A C 1
ATOM 723 O O . PRO A 1 90 ? -12.471 1.484 32.216 1.00 92.81 90 PRO A O 1
ATOM 726 N N . ASN A 1 91 ? -10.412 1.052 31.415 1.00 92.31 91 ASN A N 1
ATOM 727 C CA . ASN A 1 91 ? -10.546 -0.413 31.303 1.00 92.31 91 ASN A CA 1
ATOM 728 C C . ASN A 1 91 ? -11.790 -0.886 30.528 1.00 92.31 91 ASN A C 1
ATOM 730 O O . ASN A 1 91 ? -12.398 -1.904 30.856 1.00 92.31 91 ASN A O 1
ATOM 734 N N . THR A 1 92 ? -12.192 -0.137 29.509 1.00 92.00 92 THR A N 1
ATOM 735 C CA . THR A 1 92 ? -13.390 -0.406 28.711 1.00 92.00 92 THR A CA 1
ATOM 736 C C . THR A 1 92 ? -12.984 -0.896 27.333 1.00 92.00 92 THR A C 1
ATOM 738 O O . THR A 1 92 ? -12.131 -0.292 26.684 1.00 92.00 92 THR A O 1
ATOM 741 N N . ALA A 1 93 ? -13.583 -2.002 26.893 1.00 92.19 93 ALA A N 1
ATOM 742 C CA . ALA A 1 93 ? -13.381 -2.516 25.547 1.00 92.19 93 ALA A CA 1
ATOM 743 C C . ALA A 1 93 ? -14.172 -1.675 24.536 1.00 92.19 93 ALA A C 1
ATOM 745 O O . ALA A 1 93 ? -15.350 -1.388 24.749 1.00 92.19 93 ALA A O 1
ATOM 746 N N . PHE A 1 94 ? -13.535 -1.301 23.433 1.00 91.62 94 PHE A N 1
ATOM 747 C CA . PHE A 1 94 ? -14.156 -0.557 22.341 1.00 91.62 94 PHE A CA 1
ATOM 748 C C . PHE A 1 94 ? -13.546 -0.970 20.999 1.00 91.62 94 PHE A C 1
ATOM 750 O O . PHE A 1 94 ? -12.500 -1.618 20.942 1.00 91.62 94 PHE A O 1
ATOM 757 N N . LYS A 1 95 ? -14.222 -0.608 19.909 1.00 92.25 95 LYS A N 1
ATOM 758 C CA . LYS A 1 95 ? -13.809 -0.935 18.542 1.00 92.25 95 LYS A CA 1
ATOM 759 C C . LYS A 1 95 ? -13.488 0.341 17.787 1.00 92.25 95 LYS A C 1
ATOM 761 O O . LYS A 1 95 ? -14.338 1.223 17.724 1.00 92.25 95 LYS A O 1
ATOM 766 N N . LEU A 1 96 ? -12.318 0.400 17.163 1.00 92.50 96 LEU A N 1
ATOM 767 C CA . LEU A 1 96 ? -12.042 1.385 16.117 1.00 92.50 96 LEU A CA 1
ATOM 768 C C . LEU A 1 96 ? -12.374 0.756 14.773 1.00 92.50 96 LEU A C 1
ATOM 770 O O . LEU A 1 96 ? -12.051 -0.411 14.553 1.00 92.50 96 LEU A O 1
ATOM 774 N N . SER A 1 97 ? -13.056 1.492 13.900 1.00 94.81 97 SER A N 1
ATOM 775 C CA . SER A 1 97 ? -13.425 0.998 12.572 1.00 94.81 97 SER A CA 1
ATOM 776 C C . SER A 1 97 ? -13.160 2.053 11.513 1.00 94.81 97 SER A C 1
ATOM 778 O O . SER A 1 97 ? -13.610 3.184 11.647 1.00 94.81 97 SER A O 1
ATOM 780 N N . TRP A 1 98 ? -12.477 1.677 10.437 1.00 95.06 98 TRP A N 1
ATOM 781 C CA . TRP A 1 98 ? -12.141 2.579 9.337 1.00 95.06 98 TRP A CA 1
ATOM 782 C C . TRP A 1 98 ? -12.554 1.978 8.001 1.00 95.06 98 TRP A C 1
ATOM 784 O O . TRP A 1 98 ? -12.357 0.786 7.765 1.00 95.06 98 TRP A O 1
ATOM 794 N N . LEU A 1 99 ? -13.111 2.809 7.123 1.00 96.00 99 LEU A N 1
ATOM 795 C CA . LEU A 1 99 ? -13.371 2.464 5.732 1.00 96.00 99 LEU A CA 1
ATOM 796 C C . LEU A 1 99 ? -12.160 2.865 4.892 1.00 96.00 99 LEU A C 1
ATOM 798 O O . LEU A 1 99 ? -11.839 4.051 4.784 1.00 96.00 99 LEU A O 1
ATOM 802 N N . LEU A 1 100 ? -11.509 1.872 4.298 1.00 96.00 100 LEU A N 1
ATOM 803 C CA . LEU A 1 100 ? -10.328 2.040 3.458 1.00 96.00 100 LEU A CA 1
ATOM 804 C C . LEU A 1 100 ? -10.645 1.613 2.025 1.00 96.00 100 LEU A C 1
ATOM 806 O O . LEU A 1 100 ? -11.478 0.731 1.807 1.00 96.00 100 LEU A O 1
ATOM 810 N N . GLN A 1 101 ? -9.949 2.204 1.062 1.00 95.88 101 GLN A N 1
ATOM 811 C CA . GLN A 1 101 ? -10.010 1.838 -0.350 1.00 95.88 101 GLN A CA 1
ATOM 812 C C . GLN A 1 101 ? -8.614 1.497 -0.865 1.00 95.88 101 GLN A C 1
ATOM 814 O O . GLN A 1 101 ? -7.650 2.182 -0.523 1.00 95.88 101 GLN A O 1
ATOM 819 N N . ASN A 1 102 ? -8.513 0.474 -1.711 1.00 95.19 102 ASN A N 1
ATOM 820 C CA . ASN A 1 102 ? -7.339 0.302 -2.557 1.00 95.19 102 ASN A CA 1
ATOM 821 C C . ASN A 1 102 ? -7.461 1.249 -3.754 1.00 95.19 102 ASN A C 1
ATOM 823 O O . ASN A 1 102 ? -8.271 1.012 -4.643 1.00 95.19 102 ASN A O 1
ATOM 827 N N . ASP A 1 103 ? -6.692 2.330 -3.765 1.00 93.56 103 ASP A N 1
ATOM 828 C CA . ASP A 1 103 ? -6.640 3.299 -4.864 1.00 93.56 103 ASP A CA 1
ATOM 829 C C . ASP A 1 103 ? -5.408 3.115 -5.768 1.00 93.56 103 ASP A C 1
ATOM 831 O O . ASP A 1 103 ? -5.128 3.963 -6.611 1.00 93.56 103 ASP A O 1
ATOM 835 N N . GLY A 1 104 ? -4.675 2.009 -5.600 1.00 90.94 104 GLY A N 1
ATOM 836 C CA . GLY A 1 104 ? -3.556 1.627 -6.460 1.00 90.94 104 GLY A CA 1
ATOM 837 C C . GLY A 1 104 ? -3.968 0.705 -7.607 1.00 90.94 104 GLY A C 1
ATOM 838 O O . GLY A 1 104 ? -5.119 0.286 -7.722 1.00 90.94 104 GLY A O 1
ATOM 839 N N . GLU A 1 105 ? -2.996 0.335 -8.444 1.00 89.06 105 GLU A N 1
ATOM 840 C CA . GLU A 1 105 ? -3.211 -0.570 -9.587 1.00 89.06 105 GLU A CA 1
ATOM 841 C C . GLU A 1 105 ? -2.998 -2.054 -9.238 1.00 89.06 105 GLU A C 1
ATOM 843 O O . GLU A 1 105 ? -3.427 -2.946 -9.972 1.00 89.06 105 GLU A O 1
ATOM 848 N N . SER A 1 106 ? -2.351 -2.335 -8.105 1.00 89.25 106 SER A N 1
ATOM 849 C CA . SER A 1 106 ? -2.051 -3.690 -7.637 1.00 89.25 106 SER A CA 1
ATOM 850 C C . SER A 1 106 ? -3.061 -4.173 -6.597 1.00 89.25 106 SER A C 1
ATOM 852 O O . SER A 1 106 ? -3.443 -3.440 -5.685 1.00 89.25 106 SER A O 1
ATOM 854 N N . VAL A 1 107 ? -3.445 -5.448 -6.678 1.00 92.12 107 VAL A N 1
ATOM 855 C CA . VAL A 1 107 ? -4.264 -6.105 -5.647 1.00 92.12 107 VAL A CA 1
ATOM 856 C C . VAL A 1 107 ? -3.475 -6.190 -4.338 1.00 92.12 107 VAL A C 1
ATOM 858 O O . VAL A 1 107 ? -2.309 -6.593 -4.322 1.00 92.12 107 VAL A O 1
ATOM 861 N N . TRP A 1 108 ? -4.112 -5.849 -3.219 1.00 94.12 108 TRP A N 1
ATOM 862 C CA . TRP A 1 108 ? -3.541 -6.093 -1.898 1.00 94.12 108 TRP A CA 1
ATOM 863 C C . TRP A 1 108 ? -3.557 -7.586 -1.592 1.00 94.12 108 TRP A C 1
ATOM 865 O O . TRP A 1 108 ? -4.613 -8.214 -1.622 1.00 94.12 108 TRP A O 1
ATOM 875 N N . HIS A 1 109 ? -2.407 -8.144 -1.226 1.00 92.00 109 HIS A N 1
ATOM 876 C CA . HIS A 1 109 ? -2.281 -9.537 -0.808 1.00 92.00 109 HIS A CA 1
ATOM 877 C C . HIS A 1 109 ? -1.393 -9.637 0.430 1.00 92.00 109 HIS A C 1
ATOM 879 O O . HIS A 1 109 ? -0.274 -9.127 0.447 1.00 92.00 109 HIS A O 1
ATOM 885 N N . GLY A 1 110 ? -1.900 -10.291 1.481 1.00 91.81 110 GLY A N 1
ATOM 886 C CA . GLY A 1 110 ? -1.188 -10.424 2.758 1.00 91.81 110 GLY A CA 1
ATOM 887 C C . GLY A 1 110 ? -0.942 -9.093 3.482 1.00 91.81 110 GLY A C 1
ATOM 888 O O . GLY A 1 110 ? -0.066 -9.019 4.341 1.00 91.81 110 GLY A O 1
ATOM 889 N N . THR A 1 111 ? -1.700 -8.053 3.129 1.00 95.06 111 THR A N 1
ATOM 890 C CA . THR A 1 111 ? -1.662 -6.737 3.770 1.00 95.06 111 THR A CA 1
ATOM 891 C C . THR A 1 111 ? -2.145 -6.827 5.214 1.00 95.06 111 THR A C 1
ATOM 893 O O . THR A 1 111 ? -3.104 -7.541 5.516 1.00 95.06 111 THR A O 1
ATOM 896 N N . TYR A 1 112 ? -1.515 -6.077 6.114 1.00 94.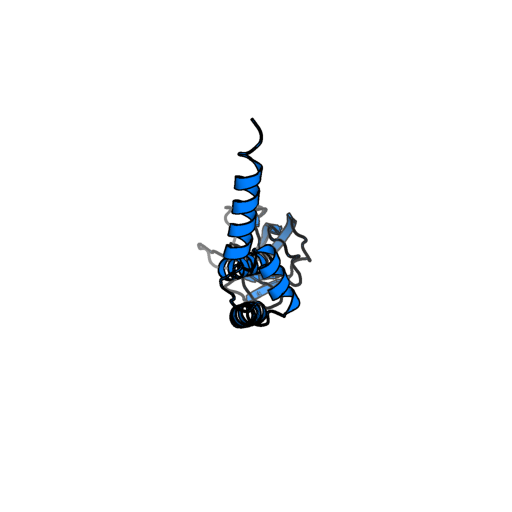94 112 TYR A N 1
ATOM 897 C CA . TYR A 1 112 ? -1.941 -5.985 7.506 1.00 94.94 112 TYR A CA 1
ATOM 898 C C . TYR A 1 112 ? -1.842 -4.559 8.048 1.00 94.94 112 TYR A C 1
ATOM 900 O O . TYR A 1 112 ? -0.969 -3.785 7.661 1.00 94.94 112 TYR A O 1
ATOM 908 N N . LEU A 1 113 ? -2.735 -4.226 8.977 1.00 94.75 113 LEU A N 1
ATOM 909 C CA . LEU A 1 113 ? -2.676 -3.015 9.784 1.00 94.75 113 LEU A CA 1
ATOM 910 C C . LEU A 1 113 ? -1.850 -3.289 11.043 1.00 94.75 113 LEU A C 1
ATOM 912 O O . LEU A 1 113 ? -1.982 -4.351 11.658 1.00 94.75 113 LEU A O 1
ATOM 916 N N . ARG A 1 114 ? -1.012 -2.332 11.437 1.00 93.69 114 ARG A N 1
ATOM 917 C CA . ARG A 1 114 ? -0.176 -2.427 12.635 1.00 93.69 114 ARG A CA 1
ATOM 918 C C . ARG A 1 114 ? -0.237 -1.145 13.446 1.00 93.69 114 ARG A C 1
ATOM 920 O O . ARG A 1 114 ? -0.166 -0.054 12.877 1.00 93.69 114 ARG A O 1
ATOM 927 N N . ASN A 1 115 ? -0.331 -1.283 14.763 1.00 91.12 115 ASN A N 1
ATOM 928 C CA . ASN A 1 115 ? -0.155 -0.166 15.684 1.00 91.12 115 ASN A CA 1
ATOM 929 C C . ASN A 1 115 ? 1.343 0.108 15.871 1.00 91.12 115 ASN A C 1
ATOM 931 O O . ASN A 1 115 ? 2.130 -0.824 16.036 1.00 91.12 115 ASN A O 1
ATOM 935 N N . GLU A 1 116 ? 1.748 1.375 15.897 1.00 85.06 116 GLU A N 1
ATOM 936 C CA . GLU A 1 116 ? 3.151 1.750 16.128 1.00 85.06 116 GLU A CA 1
ATOM 937 C C . GLU A 1 116 ? 3.658 1.405 17.541 1.00 85.06 116 GLU A C 1
ATOM 939 O O . GLU A 1 116 ? 4.864 1.336 17.755 1.00 85.06 116 GLU A O 1
ATOM 944 N N . THR A 1 117 ? 2.755 1.179 18.501 1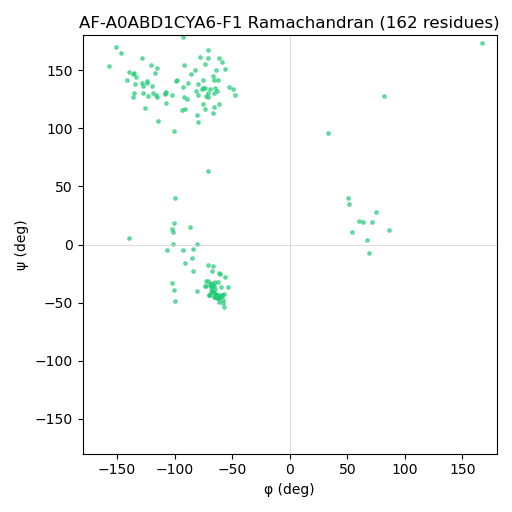.00 83.62 117 THR A N 1
ATOM 945 C CA . THR A 1 117 ? 3.094 0.969 19.918 1.00 83.62 117 THR A CA 1
ATOM 946 C C . THR A 1 117 ? 3.080 -0.501 20.342 1.00 83.62 117 THR A C 1
ATOM 948 O O . THR A 1 117 ? 3.929 -0.902 21.132 1.00 83.62 117 THR A O 1
ATOM 951 N N . ASP A 1 118 ? 2.123 -1.305 19.862 1.00 80.69 118 ASP A N 1
ATOM 952 C CA . ASP A 1 118 ? 1.910 -2.681 20.356 1.00 80.69 118 ASP A CA 1
ATOM 953 C C . ASP A 1 118 ? 2.369 -3.795 19.396 1.00 80.69 118 ASP A C 1
ATOM 955 O O . ASP A 1 118 ? 2.306 -4.970 19.762 1.00 80.69 118 ASP A O 1
ATOM 959 N N . ASP A 1 119 ? 2.825 -3.430 18.188 1.00 81.25 119 ASP A N 1
ATOM 960 C CA . ASP A 1 119 ? 3.274 -4.319 17.100 1.00 81.25 119 ASP A CA 1
ATOM 961 C C . ASP A 1 119 ? 2.256 -5.403 16.672 1.00 81.25 119 ASP A C 1
ATOM 963 O O . ASP A 1 119 ? 2.571 -6.297 15.879 1.00 81.25 119 ASP A O 1
ATOM 967 N N . ARG A 1 120 ? 1.002 -5.336 17.141 1.00 87.50 120 ARG A N 1
ATOM 968 C CA . ARG A 1 120 ? -0.045 -6.294 16.777 1.00 87.50 120 ARG A CA 1
ATOM 969 C C . ARG A 1 120 ? -0.437 -6.102 15.323 1.00 87.50 120 ARG A C 1
ATOM 971 O O . ARG A 1 120 ? -0.686 -4.985 14.868 1.00 87.50 120 ARG A O 1
ATOM 978 N N . LYS A 1 121 ? -0.534 -7.221 14.606 1.00 91.94 121 LYS A N 1
ATOM 979 C CA . LYS A 1 121 ? -0.902 -7.262 13.189 1.00 91.94 121 LYS A CA 1
ATOM 980 C C . LYS A 1 121 ? -2.352 -7.694 13.028 1.00 91.94 121 LYS A C 1
ATOM 982 O O . LYS A 1 121 ? -2.747 -8.746 13.527 1.00 91.94 121 LYS A O 1
ATOM 987 N N . TYR A 1 122 ? -3.110 -6.912 12.273 1.00 93.31 122 TYR A N 1
ATOM 988 C CA . TYR A 1 122 ? -4.481 -7.213 11.881 1.00 93.31 122 TYR A CA 1
ATOM 989 C C . TYR A 1 122 ? -4.501 -7.403 10.370 1.00 93.31 122 TYR A C 1
ATOM 991 O O . TYR A 1 122 ? -4.342 -6.439 9.627 1.00 93.31 122 TYR A O 1
ATOM 999 N N . TYR A 1 123 ? -4.623 -8.647 9.913 1.00 93.94 123 TYR A N 1
ATOM 1000 C CA . TYR A 1 123 ? -4.591 -8.963 8.486 1.00 93.94 123 TYR A CA 1
ATOM 1001 C C . TYR A 1 123 ? -5.884 -8.532 7.796 1.00 93.94 123 TYR A C 1
ATOM 1003 O O . TYR A 1 123 ? -6.981 -8.781 8.296 1.00 93.94 123 TYR A O 1
ATOM 1011 N N . LEU A 1 124 ? -5.736 -7.892 6.638 1.00 93.44 124 LEU A N 1
ATOM 1012 C CA . LEU A 1 124 ? -6.839 -7.471 5.786 1.00 93.44 124 LEU A CA 1
ATOM 1013 C C . LEU A 1 124 ? -7.153 -8.566 4.754 1.00 93.44 124 LEU A C 1
ATOM 1015 O O . LEU A 1 124 ? -6.265 -9.345 4.385 1.00 93.44 124 LEU A O 1
ATOM 1019 N N . PRO A 1 125 ? -8.400 -8.627 4.251 1.00 93.25 125 PRO A N 1
ATOM 1020 C CA . PRO A 1 125 ? -8.707 -9.440 3.082 1.00 93.25 125 PRO A CA 1
ATOM 1021 C C . PRO A 1 125 ? -7.905 -8.962 1.865 1.00 93.25 125 PRO A C 1
ATOM 1023 O O . PRO A 1 125 ? -7.424 -7.827 1.819 1.00 93.25 125 PRO A O 1
ATOM 1026 N N . SER A 1 126 ? -7.780 -9.829 0.857 1.00 94.00 126 SER A N 1
ATOM 1027 C CA . SER A 1 126 ? -7.242 -9.376 -0.428 1.00 94.00 126 SER A CA 1
ATOM 1028 C C . SER A 1 126 ? -8.213 -8.381 -1.060 1.00 94.00 126 SER A C 1
ATOM 1030 O O . SER A 1 126 ? -9.411 -8.661 -1.112 1.00 94.00 126 SER A O 1
ATOM 1032 N N . LEU A 1 127 ? -7.704 -7.230 -1.500 1.00 95.56 127 LEU A N 1
ATOM 1033 C CA . LEU A 1 127 ? -8.522 -6.106 -1.956 1.00 95.56 127 LEU A CA 1
ATOM 1034 C C . LEU A 1 127 ? -8.093 -5.678 -3.358 1.00 95.56 127 LEU A C 1
ATOM 1036 O O . LEU A 1 127 ? -6.944 -5.271 -3.556 1.00 95.56 127 LEU A O 1
ATOM 1040 N N . SER A 1 128 ? -8.997 -5.793 -4.330 1.00 95.56 128 SER A N 1
ATOM 1041 C CA . SER A 1 128 ? -8.718 -5.418 -5.720 1.00 95.56 128 SER A CA 1
ATOM 1042 C C . SER A 1 128 ? -8.618 -3.896 -5.876 1.00 95.56 128 SER A C 1
ATOM 1044 O O . SER A 1 128 ? -9.131 -3.165 -5.027 1.00 95.56 128 SER A O 1
ATOM 1046 N N . PRO A 1 129 ? -7.986 -3.395 -6.952 1.00 94.88 129 PRO A N 1
ATOM 1047 C CA . PRO A 1 129 ? -8.023 -1.978 -7.299 1.00 94.88 129 PRO A CA 1
ATOM 1048 C C . PRO A 1 129 ? -9.446 -1.410 -7.288 1.00 94.88 129 PRO A C 1
ATOM 1050 O O . PRO A 1 129 ? -10.359 -2.001 -7.860 1.00 94.88 129 PRO A O 1
ATOM 1053 N N . ASN A 1 130 ? -9.609 -0.241 -6.674 1.00 94.88 130 ASN A N 1
ATOM 1054 C CA . ASN A 1 130 ? -10.853 0.497 -6.435 1.00 94.88 130 ASN A CA 1
ATOM 1055 C C . ASN A 1 130 ? -11.843 -0.123 -5.436 1.00 94.88 130 ASN A C 1
ATOM 1057 O O . ASN A 1 130 ? -12.805 0.560 -5.069 1.00 94.88 130 ASN A O 1
ATOM 1061 N N . ASP A 1 131 ? -11.611 -1.342 -4.946 1.00 96.75 131 ASP A N 1
ATOM 1062 C CA . ASP A 1 131 ? -12.467 -1.947 -3.925 1.00 96.75 131 ASP A CA 1
ATOM 1063 C C . ASP A 1 131 ? -12.237 -1.310 -2.548 1.00 96.75 131 ASP A C 1
ATOM 1065 O O . ASP A 1 131 ? -11.169 -0.776 -2.228 1.00 96.75 131 ASP A O 1
ATOM 1069 N N . THR A 1 132 ? -13.259 -1.405 -1.697 1.00 96.62 132 THR A N 1
ATOM 1070 C CA . THR A 1 132 ? -13.240 -0.890 -0.324 1.00 96.62 132 THR A CA 1
ATOM 1071 C C . THR A 1 132 ? -13.382 -2.002 0.702 1.00 96.62 132 THR A C 1
ATOM 1073 O O . THR A 1 132 ? -14.126 -2.958 0.489 1.00 96.62 132 THR A O 1
ATOM 1076 N N . THR A 1 133 ? -12.756 -1.834 1.863 1.00 96.25 133 THR A N 1
ATOM 1077 C CA . THR A 1 133 ? -12.924 -2.723 3.015 1.00 96.25 133 THR A CA 1
ATOM 1078 C C . THR A 1 133 ? -13.091 -1.926 4.300 1.00 96.25 133 THR A C 1
ATOM 1080 O O . THR A 1 133 ? -12.503 -0.857 4.470 1.00 96.25 133 THR A O 1
ATOM 1083 N N . ILE A 1 134 ? -13.870 -2.470 5.233 1.00 95.88 134 ILE A N 1
ATOM 1084 C CA . ILE A 1 134 ? -13.928 -1.968 6.606 1.00 95.88 134 ILE A CA 1
ATOM 1085 C C . ILE A 1 134 ? -12.898 -2.741 7.425 1.00 95.88 134 ILE A C 1
ATOM 1087 O O . ILE A 1 134 ? -12.895 -3.972 7.426 1.00 95.88 134 ILE A O 1
ATOM 1091 N N . VAL A 1 135 ? -12.021 -2.018 8.112 1.00 94.31 135 VAL A N 1
ATOM 1092 C CA . VAL A 1 135 ? -11.049 -2.583 9.048 1.00 94.31 135 VAL A CA 1
ATOM 1093 C C . VAL A 1 135 ? -11.492 -2.237 10.455 1.00 94.31 135 VAL A C 1
ATOM 1095 O O . VAL A 1 135 ? -11.621 -1.059 10.778 1.00 94.31 135 VAL A O 1
ATOM 1098 N N . THR A 1 136 ? -11.700 -3.255 11.286 1.00 93.75 136 THR A N 1
ATOM 1099 C CA . THR A 1 136 ? -12.093 -3.091 12.688 1.00 93.75 136 THR A CA 1
ATOM 1100 C C . THR A 1 136 ? -11.034 -3.695 13.598 1.00 93.75 136 THR A C 1
ATOM 1102 O O . THR A 1 136 ? -10.647 -4.849 13.415 1.00 93.75 136 THR A O 1
ATOM 1105 N N . VAL A 1 137 ? -10.593 -2.932 14.597 1.00 93.19 137 VAL A N 1
ATOM 1106 C CA . VAL A 1 137 ? -9.659 -3.392 15.633 1.00 93.19 137 VAL A CA 1
ATOM 1107 C C . VAL A 1 137 ? -10.297 -3.281 17.012 1.00 93.19 137 VAL A C 1
ATOM 1109 O O . VAL A 1 137 ? -10.952 -2.288 17.334 1.00 93.19 137 VAL A O 1
ATOM 1112 N N . ASP A 1 138 ? -10.104 -4.318 17.821 1.00 91.50 138 ASP A N 1
ATOM 1113 C CA . ASP A 1 138 ? -10.566 -4.380 19.205 1.00 91.50 138 ASP A CA 1
ATOM 1114 C C . ASP A 1 138 ? -9.497 -3.814 20.145 1.00 91.50 138 ASP A C 1
ATOM 1116 O O . ASP A 1 138 ? -8.352 -4.271 20.149 1.00 91.50 138 ASP A O 1
ATOM 1120 N N . LEU A 1 139 ? -9.875 -2.830 20.960 1.00 89.81 139 LEU A N 1
ATOM 1121 C CA . LEU A 1 139 ? -8.999 -2.162 21.919 1.00 89.81 139 LEU A CA 1
ATOM 1122 C C . LEU A 1 139 ? -9.606 -2.135 23.318 1.00 89.81 139 LEU A C 1
ATOM 1124 O O . LEU A 1 139 ? -10.810 -2.289 23.508 1.00 89.81 139 LEU A O 1
ATOM 1128 N N . ILE A 1 140 ? -8.740 -1.917 24.307 1.00 91.12 140 ILE A N 1
ATOM 1129 C CA . ILE A 1 140 ? -9.117 -1.697 25.703 1.00 91.12 140 ILE A CA 1
ATOM 1130 C C . ILE A 1 140 ? -8.523 -0.358 26.128 1.00 91.12 140 ILE A C 1
ATOM 1132 O O . ILE A 1 140 ? -7.328 -0.121 25.935 1.00 91.12 140 ILE A O 1
ATOM 1136 N N . SER A 1 141 ? -9.349 0.526 26.685 1.00 90.94 141 SER A N 1
ATOM 1137 C CA . SER A 1 141 ? -8.880 1.816 27.183 1.00 90.94 141 SER A CA 1
ATOM 1138 C C . SER A 1 141 ? -7.957 1.635 28.399 1.00 90.94 141 SER A C 1
ATOM 1140 O O . SER A 1 141 ? -8.178 0.737 29.220 1.00 90.94 141 SER A O 1
ATOM 1142 N N . PRO A 1 142 ? -6.922 2.477 28.555 1.00 91.19 142 PRO A N 1
ATOM 1143 C CA . PRO A 1 142 ? -6.017 2.400 29.697 1.00 91.19 142 PRO A CA 1
ATOM 1144 C C . PRO A 1 142 ? -6.732 2.563 31.051 1.00 91.19 142 PRO A C 1
ATOM 1146 O O . PRO A 1 142 ? -7.799 3.177 31.126 1.00 91.19 142 PRO A O 1
ATOM 1149 N N . PRO A 1 143 ? -6.141 2.063 32.152 1.00 92.19 143 PRO A N 1
ATOM 1150 C CA . PRO A 1 143 ? -6.698 2.228 33.495 1.00 92.19 143 PRO A CA 1
ATOM 1151 C C . PRO A 1 143 ? -6.587 3.667 34.021 1.00 92.19 143 PRO A C 1
ATOM 1153 O O . PRO A 1 143 ? -7.251 4.022 34.993 1.00 92.19 143 PRO A O 1
ATOM 1156 N N . THR A 1 144 ? -5.729 4.490 33.419 1.00 92.38 144 THR A N 1
ATOM 1157 C CA . THR A 1 144 ? -5.485 5.875 33.819 1.00 92.38 144 THR A CA 1
ATOM 1158 C C . THR A 1 144 ? -6.277 6.843 32.951 1.00 92.38 144 THR A C 1
ATOM 1160 O O . THR A 1 144 ? -6.400 6.662 31.744 1.00 92.38 144 THR A O 1
ATOM 1163 N N . ASN A 1 145 ? -6.795 7.908 33.565 1.00 90.31 145 ASN A N 1
ATOM 1164 C CA . ASN A 1 145 ? -7.428 8.996 32.825 1.00 90.31 145 ASN A CA 1
ATOM 1165 C C . ASN A 1 145 ? -6.359 9.862 32.150 1.00 90.31 145 ASN A C 1
ATOM 1167 O O . ASN A 1 145 ? -5.384 10.255 32.792 1.00 90.31 145 ASN A O 1
ATOM 1171 N N . GLY A 1 146 ? -6.569 10.212 30.884 1.00 88.12 146 GLY A N 1
ATOM 1172 C CA . GLY A 1 146 ? -5.665 11.083 30.141 1.00 88.12 146 GLY A CA 1
ATOM 1173 C C . GLY A 1 146 ? -5.952 11.083 28.640 1.00 88.12 146 GLY A C 1
ATOM 1174 O O . GLY A 1 146 ? -6.804 10.322 28.179 1.00 88.12 146 GLY A O 1
ATOM 1175 N N . PRO A 1 147 ? -5.267 11.946 27.874 1.00 86.81 147 PRO A N 1
ATOM 1176 C CA . PRO A 1 147 ? -5.285 11.875 26.423 1.00 86.81 147 PRO A CA 1
ATOM 1177 C C . PRO A 1 147 ? -4.460 10.670 25.954 1.00 86.81 147 PRO A C 1
ATOM 1179 O O . PRO A 1 147 ? -3.292 10.532 26.315 1.00 86.81 147 PRO A O 1
ATOM 1182 N N . PHE A 1 148 ? -5.058 9.823 25.119 1.00 86.69 148 PHE A N 1
ATOM 1183 C CA . PHE A 1 148 ? -4.377 8.702 24.475 1.00 86.69 148 PHE A CA 1
ATOM 1184 C C . PHE A 1 148 ? -4.601 8.765 22.971 1.00 86.69 148 PHE A C 1
ATOM 1186 O O . PHE A 1 148 ? -5.714 9.020 22.515 1.00 86.69 148 PHE A O 1
ATOM 1193 N N . VAL A 1 149 ? -3.537 8.523 22.209 1.00 85.94 149 VAL A N 1
ATOM 1194 C CA . VAL A 1 149 ? -3.563 8.494 20.746 1.00 85.94 149 VAL A CA 1
ATOM 1195 C C . VAL A 1 149 ? -2.947 7.179 20.297 1.00 85.94 149 VAL A C 1
ATOM 1197 O O . VAL A 1 149 ? -1.861 6.818 20.743 1.00 85.94 149 VAL A O 1
ATOM 1200 N N . SER A 1 150 ? -3.637 6.468 19.409 1.00 87.06 150 SER A N 1
ATOM 1201 C CA . SER A 1 150 ? -3.098 5.295 18.724 1.00 87.06 150 SER A CA 1
ATOM 1202 C C . SER A 1 150 ? -2.837 5.634 17.265 1.00 87.06 150 SER A C 1
ATOM 1204 O O . SER A 1 150 ? -3.745 6.124 16.589 1.00 87.06 150 SER A O 1
ATOM 1206 N N . LYS A 1 151 ? -1.635 5.339 16.772 1.00 89.69 151 LYS A N 1
ATOM 1207 C CA . LYS A 1 151 ? -1.278 5.511 15.365 1.00 89.69 151 LYS A CA 1
ATOM 1208 C C . LYS A 1 151 ? -1.185 4.153 14.683 1.00 89.69 151 LYS A C 1
ATOM 1210 O O . LYS A 1 151 ? -0.557 3.230 15.205 1.00 89.69 151 LYS A O 1
ATOM 1215 N N . TRP A 1 152 ? -1.832 4.052 13.530 1.00 91.62 152 TRP A N 1
ATOM 1216 C CA . TRP A 1 152 ? -1.970 2.823 12.760 1.00 91.62 152 TRP A CA 1
ATOM 1217 C C . TRP A 1 152 ? -1.439 3.042 11.355 1.00 91.62 152 TRP A C 1
ATOM 1219 O O . TRP A 1 152 ? -1.669 4.095 10.769 1.00 91.62 152 TRP A O 1
ATOM 1229 N N . SER A 1 153 ? -0.730 2.050 10.829 1.00 93.12 153 SER A N 1
ATOM 1230 C CA . SER A 1 153 ? -0.184 2.077 9.472 1.00 93.12 153 SER A CA 1
ATOM 1231 C C . SER A 1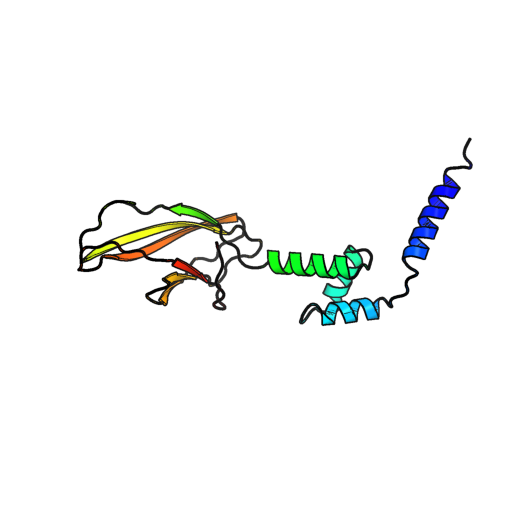 153 ? -0.409 0.738 8.780 1.00 93.12 153 SER A C 1
ATOM 1233 O O . SER A 1 153 ? -0.405 -0.310 9.437 1.00 93.12 153 SER A O 1
ATOM 1235 N N . LEU A 1 154 ? -0.612 0.765 7.462 1.00 94.38 154 LEU A N 1
ATOM 1236 C CA . LEU A 1 154 ? -0.694 -0.442 6.647 1.00 94.38 154 LEU A CA 1
ATOM 1237 C C . LEU A 1 154 ? 0.691 -0.899 6.208 1.00 94.38 154 LEU A C 1
ATOM 1239 O O . LEU A 1 154 ? 1.585 -0.095 5.944 1.00 94.38 154 LEU A O 1
ATOM 1243 N N . TYR A 1 155 ? 0.839 -2.213 6.109 1.00 94.44 155 TYR A N 1
ATOM 1244 C CA . TYR A 1 155 ? 2.053 -2.872 5.670 1.00 94.44 155 TYR A CA 1
ATOM 1245 C C . TYR A 1 155 ? 1.733 -3.960 4.652 1.00 94.44 155 TYR A C 1
ATOM 1247 O O . TYR A 1 155 ? 0.718 -4.655 4.753 1.00 94.44 155 TYR A O 1
ATOM 1255 N N . THR A 1 156 ? 2.616 -4.117 3.674 1.00 93.12 156 THR A N 1
ATOM 1256 C CA . THR A 1 156 ? 2.586 -5.211 2.703 1.00 93.12 156 THR A CA 1
ATOM 1257 C C . THR A 1 156 ? 2.961 -6.539 3.363 1.00 93.12 156 THR A C 1
ATOM 1259 O O . THR A 1 156 ? 3.541 -6.570 4.450 1.00 93.12 156 THR A O 1
ATOM 1262 N N . ALA A 1 157 ? 2.734 -7.655 2.665 1.00 90.25 157 ALA A N 1
ATOM 1263 C CA . ALA A 1 157 ? 3.212 -8.970 3.103 1.00 90.25 157 ALA A CA 1
ATOM 1264 C C . ALA A 1 157 ? 4.740 -9.027 3.323 1.00 90.25 157 ALA A C 1
ATOM 1266 O O . ALA A 1 157 ? 5.216 -9.803 4.150 1.00 90.25 157 ALA A O 1
ATOM 1267 N N . THR A 1 158 ? 5.506 -8.192 2.610 1.00 89.94 158 THR A N 1
ATOM 1268 C CA . THR A 1 158 ? 6.968 -8.075 2.740 1.00 89.94 158 THR A CA 1
ATOM 1269 C C . THR A 1 158 ? 7.406 -7.147 3.877 1.00 89.94 158 THR A C 1
ATOM 1271 O O . THR A 1 158 ? 8.600 -7.033 4.138 1.00 89.94 158 THR A O 1
ATOM 1274 N N . GLY A 1 159 ? 6.466 -6.497 4.571 1.00 89.56 159 GLY A N 1
ATOM 1275 C CA . GLY A 1 159 ? 6.745 -5.602 5.695 1.00 89.56 159 GLY A CA 1
ATOM 1276 C C . GLY A 1 159 ? 7.052 -4.155 5.306 1.00 89.56 159 GLY A C 1
ATOM 1277 O O . GLY A 1 159 ? 7.501 -3.388 6.155 1.00 89.56 159 GLY A O 1
ATOM 1278 N N . SER A 1 160 ? 6.797 -3.756 4.060 1.00 91.12 160 SER A N 1
ATOM 1279 C CA . SER A 1 160 ? 6.920 -2.362 3.618 1.00 91.12 160 SER A CA 1
ATOM 1280 C C . SER A 1 160 ? 5.672 -1.574 4.015 1.00 91.12 160 SER A C 1
ATOM 1282 O O . SER A 1 160 ? 4.5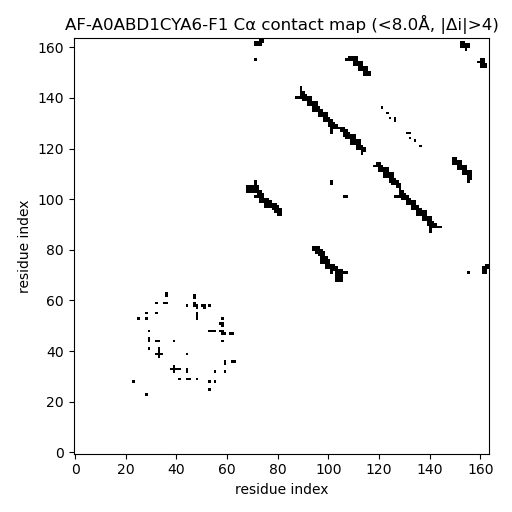59 -2.038 3.784 1.00 91.12 160 SER A O 1
ATOM 1284 N N . GLN A 1 161 ? 5.839 -0.397 4.615 1.00 92.88 161 GLN A N 1
ATOM 1285 C CA . GLN A 1 161 ? 4.721 0.481 4.975 1.00 92.88 161 GLN A CA 1
ATOM 1286 C C . GLN A 1 161 ? 4.151 1.182 3.733 1.00 92.88 161 GLN A C 1
ATOM 1288 O O . GLN A 1 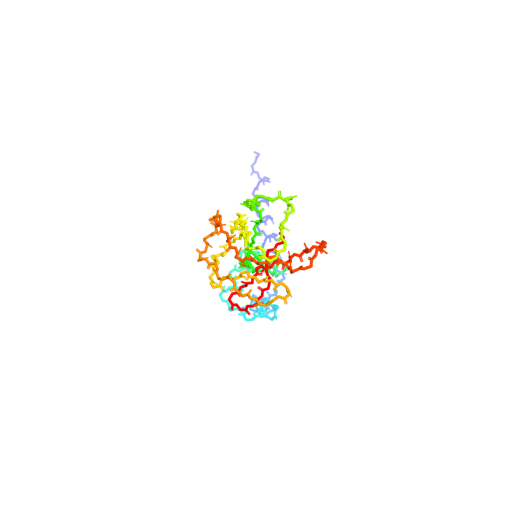161 ? 4.923 1.598 2.871 1.00 92.88 161 GLN A O 1
ATOM 1293 N N . PHE A 1 162 ? 2.827 1.342 3.654 1.00 92.06 162 PHE A N 1
ATOM 1294 C CA . PHE A 1 162 ? 2.161 2.087 2.579 1.00 92.06 162 PHE A CA 1
ATOM 1295 C C . PHE A 1 162 ? 0.838 2.719 3.043 1.00 92.06 162 PHE A C 1
ATOM 1297 O O . PHE A 1 162 ? 0.342 2.405 4.126 1.00 92.06 162 PHE A O 1
ATOM 1304 N N . GLY A 1 163 ? 0.266 3.589 2.204 1.00 83.00 163 GLY A N 1
ATOM 1305 C CA . GLY A 1 163 ? -0.926 4.377 2.528 1.00 83.00 163 GLY A CA 1
ATOM 1306 C C . GLY A 1 163 ? -0.575 5.625 3.340 1.00 83.00 163 GLY A C 1
ATOM 1307 O O . GLY A 1 163 ? 0.149 5.537 4.333 1.00 83.00 163 GLY A O 1
ATOM 1308 N N . GLY A 1 164 ? -1.049 6.781 2.875 1.00 61.41 164 GLY A N 1
ATOM 1309 C CA . GLY A 1 164 ? -0.811 8.101 3.469 1.00 61.41 164 GLY A CA 1
ATOM 1310 C C . GLY A 1 164 ? -2.100 8.764 3.919 1.00 61.41 164 GLY A C 1
ATOM 1311 O O . GLY A 1 164 ? -3.140 8.524 3.268 1.00 61.41 164 GLY A O 1
#

Mean predicted aligned error: 11.21 Å